Protein AF-A0A7S1SJV3-F1 (afdb_monomer_lite)

Structure (mmCIF, N/CA/C/O backbone):
data_AF-A0A7S1SJV3-F1
#
_entry.id   AF-A0A7S1SJV3-F1
#
loop_
_atom_site.group_PDB
_atom_site.id
_atom_site.type_symbol
_atom_site.label_atom_id
_atom_site.label_alt_id
_atom_site.label_comp_id
_atom_site.label_asym_id
_atom_site.label_entity_id
_atom_site.label_seq_id
_atom_site.pdbx_PDB_ins_code
_atom_site.Cartn_x
_atom_site.Cartn_y
_atom_site.Cartn_z
_atom_site.occupancy
_atom_site.B_iso_or_equiv
_atom_site.auth_seq_id
_atom_site.auth_comp_id
_atom_site.auth_asym_id
_atom_site.auth_atom_id
_atom_site.pdbx_PDB_model_num
ATOM 1 N N . MET A 1 1 ? 62.393 -3.319 4.536 1.00 34.41 1 MET A N 1
ATOM 2 C CA . MET A 1 1 ? 62.103 -2.319 5.584 1.00 34.41 1 MET A CA 1
ATOM 3 C C . MET A 1 1 ? 60.694 -1.812 5.353 1.00 34.41 1 MET A C 1
ATOM 5 O O . MET A 1 1 ? 60.382 -1.419 4.239 1.00 34.41 1 MET A O 1
ATOM 9 N N . ALA A 1 2 ? 59.850 -1.960 6.370 1.00 44.38 2 ALA A N 1
ATOM 10 C CA . ALA A 1 2 ? 58.439 -1.600 6.374 1.00 44.38 2 ALA A CA 1
ATOM 11 C C . ALA A 1 2 ? 58.230 -0.095 6.597 1.00 44.38 2 ALA A C 1
ATOM 13 O O . ALA A 1 2 ? 59.057 0.536 7.251 1.00 44.38 2 ALA A O 1
ATOM 14 N N . SER A 1 3 ? 57.108 0.424 6.092 1.00 45.31 3 SER A N 1
ATOM 15 C CA . SER A 1 3 ? 56.281 1.551 6.579 1.00 45.31 3 SER A CA 1
ATOM 16 C C . SER A 1 3 ? 55.165 1.703 5.532 1.00 45.31 3 SER A C 1
ATOM 18 O O . SER A 1 3 ? 55.476 1.846 4.360 1.00 45.31 3 SER A O 1
ATOM 20 N N . GLY A 1 4 ? 53.866 1.592 5.790 1.00 49.81 4 GLY A N 1
ATOM 21 C CA . GLY A 1 4 ? 53.099 1.835 7.003 1.00 49.81 4 GLY A CA 1
ATOM 22 C C . GLY A 1 4 ? 51.870 2.635 6.561 1.00 49.81 4 GLY A C 1
ATOM 23 O O . GLY A 1 4 ? 51.946 3.851 6.453 1.00 49.81 4 GLY A O 1
ATOM 24 N N . GLY A 1 5 ? 50.776 1.943 6.238 1.00 38.44 5 GLY A N 1
ATOM 25 C CA . GLY A 1 5 ? 49.503 2.537 5.825 1.00 38.44 5 GLY A CA 1
ATOM 26 C C . GLY A 1 5 ? 48.361 1.736 6.434 1.00 38.44 5 GLY A C 1
ATOM 27 O O . GLY A 1 5 ? 47.989 0.686 5.926 1.00 38.44 5 GLY A O 1
ATOM 28 N N . CYS A 1 6 ? 47.899 2.205 7.587 1.00 43.97 6 CYS A N 1
ATOM 29 C CA . CYS A 1 6 ? 46.766 1.703 8.352 1.00 43.97 6 CYS A CA 1
ATOM 30 C C . CYS A 1 6 ? 45.462 1.822 7.547 1.00 43.97 6 CYS A C 1
ATOM 32 O O . CYS A 1 6 ? 45.178 2.906 7.048 1.00 43.97 6 CYS A O 1
ATOM 34 N N . CYS A 1 7 ? 44.700 0.728 7.452 1.00 39.19 7 CYS A N 1
ATOM 35 C CA . CYS A 1 7 ? 43.249 0.665 7.685 1.00 39.19 7 CYS A CA 1
ATOM 36 C C . CYS A 1 7 ? 42.793 -0.790 7.510 1.00 39.19 7 CYS A C 1
ATOM 38 O O . CYS A 1 7 ? 42.503 -1.244 6.407 1.00 39.19 7 CYS A O 1
ATOM 40 N N . GLY A 1 8 ? 42.766 -1.526 8.623 1.00 42.50 8 GLY A N 1
ATOM 41 C CA . GLY A 1 8 ? 42.026 -2.773 8.723 1.00 42.50 8 GLY A CA 1
ATOM 42 C C . GLY A 1 8 ? 40.543 -2.465 8.890 1.00 42.50 8 GLY A C 1
ATOM 43 O O . GLY A 1 8 ? 40.133 -1.989 9.946 1.00 42.50 8 GLY A O 1
ATOM 44 N N . HIS A 1 9 ? 39.762 -2.741 7.853 1.00 52.19 9 HIS A N 1
ATOM 45 C CA . HIS A 1 9 ? 38.407 -3.252 8.007 1.00 52.19 9 HIS A CA 1
ATOM 46 C C . HIS A 1 9 ? 38.053 -4.063 6.755 1.00 52.19 9 HIS A C 1
ATOM 48 O O . HIS A 1 9 ? 37.990 -3.524 5.652 1.00 52.19 9 HIS A O 1
ATOM 54 N N . ASP A 1 10 ? 37.851 -5.362 6.961 1.00 46.84 10 ASP A N 1
ATOM 55 C CA . ASP A 1 10 ? 37.228 -6.313 6.042 1.00 46.84 10 ASP A CA 1
ATOM 56 C C . ASP A 1 10 ? 35.772 -5.896 5.794 1.00 46.84 10 ASP A C 1
ATOM 58 O O . ASP A 1 10 ? 34.882 -6.186 6.591 1.00 46.84 10 ASP A O 1
ATOM 62 N N . HIS A 1 11 ? 35.520 -5.156 4.722 1.00 53.97 11 HIS A N 1
ATOM 63 C CA . HIS A 1 11 ? 34.164 -4.966 4.216 1.00 53.97 11 HIS A CA 1
ATOM 64 C C . HIS A 1 11 ? 34.055 -5.601 2.835 1.00 53.97 11 HIS A C 1
ATOM 66 O O . HIS A 1 11 ? 33.819 -4.929 1.835 1.00 53.97 11 HIS A O 1
ATOM 72 N N . ASP A 1 12 ? 34.199 -6.925 2.811 1.00 46.72 12 ASP A N 1
ATOM 73 C CA . ASP A 1 12 ? 33.429 -7.755 1.890 1.00 46.72 12 ASP A CA 1
ATOM 74 C C . ASP A 1 12 ? 31.994 -7.803 2.440 1.00 46.72 12 ASP A C 1
ATOM 76 O O . ASP A 1 12 ? 31.588 -8.707 3.164 1.00 46.72 12 ASP A O 1
ATOM 80 N N . CYS A 1 13 ? 31.253 -6.715 2.247 1.00 48.16 13 CYS A N 1
ATOM 81 C CA . CYS A 1 13 ? 29.816 -6.711 2.461 1.00 48.16 13 CYS A CA 1
ATOM 82 C C . CYS A 1 13 ? 29.175 -6.562 1.090 1.00 48.16 13 CYS A C 1
ATOM 84 O O . CYS A 1 13 ? 28.941 -5.452 0.605 1.00 48.16 13 CYS A O 1
ATOM 86 N N . ASP A 1 14 ? 28.926 -7.708 0.467 1.00 45.69 14 ASP A N 1
ATOM 87 C CA . ASP A 1 14 ? 27.921 -7.866 -0.572 1.00 45.69 14 ASP A CA 1
ATOM 88 C C . ASP A 1 14 ? 26.606 -7.288 -0.012 1.00 45.69 14 ASP A C 1
ATOM 90 O O . ASP A 1 14 ? 25.883 -7.926 0.756 1.00 45.69 14 ASP A O 1
ATOM 94 N N . ALA A 1 15 ? 26.346 -6.004 -0.285 1.00 51.56 15 ALA A N 1
ATOM 95 C CA . ALA A 1 15 ? 25.217 -5.246 0.264 1.00 51.56 15 ALA A CA 1
ATOM 96 C C . ALA A 1 15 ? 23.856 -5.895 -0.069 1.00 51.56 15 ALA A C 1
ATOM 98 O O . ALA A 1 15 ? 22.839 -5.601 0.566 1.00 51.56 15 ALA A O 1
ATOM 99 N N . GLU A 1 16 ? 23.864 -6.815 -1.031 1.00 52.00 16 GLU A N 1
ATOM 100 C CA . GLU A 1 16 ? 22.737 -7.612 -1.485 1.00 52.00 16 GLU A CA 1
ATOM 101 C C . GLU A 1 16 ? 22.289 -8.677 -0.460 1.00 52.00 16 GLU A C 1
ATOM 103 O O . GLU A 1 16 ? 21.102 -9.017 -0.434 1.00 52.00 16 GLU A O 1
ATOM 108 N N . ASP A 1 17 ? 23.176 -9.162 0.423 1.00 52.66 17 ASP A N 1
ATOM 109 C CA . ASP A 1 17 ? 22.855 -10.244 1.376 1.00 52.66 17 ASP A CA 1
ATOM 110 C C . ASP A 1 17 ? 22.173 -9.743 2.664 1.00 52.66 17 ASP A C 1
ATOM 112 O O . ASP A 1 17 ? 21.357 -10.440 3.266 1.00 52.66 17 ASP A O 1
ATOM 116 N N . CYS A 1 18 ? 22.411 -8.488 3.063 1.00 55.53 18 CYS A N 1
ATOM 117 C CA . CYS A 1 18 ? 21.799 -7.903 4.265 1.00 55.53 18 CYS A CA 1
ATOM 118 C C . CYS A 1 18 ? 20.420 -7.262 4.009 1.00 55.53 18 CYS A C 1
ATOM 120 O O . CYS A 1 18 ? 19.633 -7.039 4.934 1.00 55.53 18 CYS A O 1
ATOM 122 N N . ALA A 1 19 ? 20.076 -6.997 2.749 1.00 61.94 19 ALA A N 1
ATOM 123 C CA . ALA A 1 19 ? 18.810 -6.377 2.368 1.00 61.94 19 ALA A CA 1
ATOM 124 C C . ALA A 1 19 ? 17.516 -7.114 2.819 1.00 61.94 19 ALA A C 1
ATOM 126 O O . ALA A 1 19 ? 16.545 -6.436 3.179 1.00 61.94 19 ALA A O 1
ATOM 127 N N . PRO A 1 20 ? 17.464 -8.461 2.915 1.00 64.25 20 PRO A N 1
ATOM 128 C CA . PRO A 1 20 ? 16.320 -9.169 3.489 1.00 64.25 20 PRO A CA 1
ATOM 129 C C . PRO A 1 20 ? 16.093 -8.854 4.976 1.00 64.25 20 PRO A C 1
ATOM 131 O O . PRO A 1 20 ? 14.949 -8.897 5.436 1.00 64.25 20 PRO A O 1
ATOM 134 N N . GLN A 1 21 ? 17.152 -8.543 5.737 1.00 65.81 21 GLN A N 1
ATOM 135 C CA . GLN A 1 21 ? 17.062 -8.274 7.179 1.00 65.81 21 GLN A CA 1
ATOM 136 C C . GLN A 1 21 ? 16.438 -6.909 7.487 1.00 65.81 21 GLN A C 1
ATOM 138 O O . GLN A 1 21 ? 15.843 -6.743 8.551 1.00 65.81 21 GLN A O 1
ATOM 143 N N . TRP A 1 22 ? 16.512 -5.955 6.556 1.00 73.31 22 TRP A N 1
ATOM 144 C CA . TRP A 1 22 ? 15.925 -4.618 6.714 1.00 73.31 22 TRP A CA 1
ATOM 145 C C . TRP A 1 22 ? 14.527 -4.480 6.105 1.00 73.31 22 TRP A C 1
ATOM 147 O O . TRP A 1 22 ? 13.917 -3.413 6.188 1.00 73.31 22 TRP A O 1
ATOM 157 N N . SER A 1 23 ? 13.989 -5.546 5.506 1.00 84.62 23 SER A N 1
ATOM 158 C CA . SER A 1 23 ? 12.645 -5.519 4.938 1.00 84.62 23 SER A CA 1
ATOM 159 C C . SER A 1 23 ? 11.585 -5.389 6.034 1.00 84.62 23 SER A C 1
ATOM 161 O O . SER A 1 23 ? 11.423 -6.270 6.880 1.00 84.62 23 SER A O 1
ATOM 163 N N . LEU A 1 24 ? 10.794 -4.315 5.968 1.00 89.75 24 LEU A N 1
ATOM 164 C CA . LEU A 1 24 ? 9.660 -4.103 6.870 1.00 89.75 24 LEU A CA 1
ATOM 165 C C . LEU A 1 24 ? 8.419 -4.921 6.486 1.00 89.75 24 LEU A C 1
ATOM 167 O O . LEU A 1 24 ? 7.414 -4.844 7.184 1.00 89.75 24 LEU A O 1
ATOM 171 N N . TYR A 1 25 ? 8.477 -5.728 5.419 1.00 89.31 25 TYR A N 1
ATOM 172 C CA . TYR A 1 25 ? 7.326 -6.461 4.877 1.00 89.31 25 TYR A CA 1
ATOM 173 C C . TYR A 1 25 ? 6.575 -7.287 5.934 1.00 89.31 25 TYR A C 1
ATOM 175 O O . TYR A 1 25 ? 5.350 -7.289 5.960 1.00 89.31 25 TYR A O 1
ATOM 183 N N . LYS A 1 26 ? 7.298 -7.932 6.859 1.00 89.56 26 LYS A N 1
ATOM 184 C CA . LYS A 1 26 ? 6.707 -8.746 7.939 1.00 89.56 26 LYS A CA 1
ATOM 185 C C . LYS A 1 26 ? 5.913 -7.932 8.967 1.00 89.56 26 LYS A C 1
ATOM 187 O O . LYS A 1 26 ? 5.105 -8.503 9.691 1.00 89.56 26 LYS A O 1
ATOM 192 N N . TYR A 1 27 ? 6.167 -6.629 9.046 1.00 91.75 27 TYR A N 1
ATOM 193 C CA . TYR A 1 27 ? 5.520 -5.712 9.982 1.00 91.75 27 TYR A CA 1
ATOM 194 C C . TYR A 1 27 ? 4.391 -4.910 9.327 1.00 91.75 27 TYR A C 1
ATOM 196 O O . TYR A 1 27 ? 3.762 -4.099 9.998 1.00 91.75 27 TYR A O 1
ATOM 204 N N . ILE A 1 28 ? 4.128 -5.106 8.032 1.00 91.88 28 ILE A N 1
ATOM 205 C CA . ILE A 1 28 ? 3.017 -4.457 7.333 1.00 91.88 28 ILE A CA 1
ATOM 206 C C . ILE A 1 28 ? 1.747 -5.276 7.555 1.00 91.88 28 ILE A C 1
ATOM 208 O O . ILE A 1 28 ? 1.709 -6.472 7.253 1.00 91.88 28 ILE A O 1
ATOM 212 N N . ASP A 1 29 ? 0.680 -4.629 8.020 1.00 91.94 29 ASP A N 1
ATOM 213 C CA . ASP A 1 29 ? -0.645 -5.245 8.059 1.00 91.94 29 ASP A CA 1
ATOM 214 C C . ASP A 1 29 ? -1.313 -5.145 6.681 1.00 91.94 29 ASP A C 1
ATOM 216 O O . ASP A 1 29 ? -2.135 -4.268 6.412 1.00 91.94 29 ASP A O 1
ATOM 220 N N . THR A 1 30 ? -0.970 -6.082 5.794 1.00 91.00 30 THR A N 1
ATOM 221 C CA . THR A 1 30 ? -1.529 -6.176 4.431 1.00 91.00 30 THR A CA 1
ATOM 222 C C . THR A 1 30 ? -3.048 -6.363 4.400 1.00 91.00 30 THR A C 1
ATOM 224 O O . THR A 1 30 ? -3.663 -6.208 3.342 1.00 91.00 30 THR A O 1
ATOM 227 N N . SER A 1 31 ? -3.682 -6.699 5.530 1.00 89.75 31 SER A N 1
ATOM 228 C CA . SER A 1 31 ? -5.134 -6.830 5.616 1.00 89.75 31 SER A CA 1
ATOM 229 C C . SER A 1 31 ? -5.853 -5.492 5.761 1.00 89.75 31 SER A C 1
ATOM 231 O O . SER A 1 31 ? -6.972 -5.356 5.269 1.00 89.75 31 SER A O 1
ATOM 233 N N . GLN A 1 32 ? -5.191 -4.522 6.395 1.00 90.19 32 GLN A N 1
ATOM 234 C CA . GLN A 1 32 ? -5.698 -3.176 6.665 1.00 90.19 32 GLN A CA 1
ATOM 235 C C . GLN A 1 32 ? -5.100 -2.112 5.730 1.00 90.19 32 GLN A C 1
ATOM 237 O O . GLN A 1 32 ? -5.433 -0.932 5.843 1.00 90.19 32 GLN A O 1
ATOM 242 N N . VAL A 1 33 ? -4.222 -2.511 4.802 1.00 92.12 33 VAL A N 1
ATOM 243 C CA . VAL A 1 33 ? -3.767 -1.647 3.709 1.00 92.12 33 VAL A CA 1
ATOM 244 C C . VAL A 1 33 ? -4.967 -1.213 2.873 1.00 92.12 33 VAL A C 1
ATOM 246 O O . VAL A 1 33 ? -5.770 -2.042 2.437 1.00 92.12 33 VAL A O 1
ATOM 249 N N . SER A 1 34 ? -5.048 0.088 2.618 1.00 91.31 34 SER A N 1
ATOM 250 C CA . SER A 1 34 ? -6.050 0.681 1.740 1.00 91.31 34 SER A CA 1
ATOM 251 C C . SER A 1 34 ? -5.402 1.632 0.744 1.00 91.31 34 SER A C 1
ATOM 253 O O . SER A 1 34 ? -4.328 2.189 0.992 1.00 91.31 34 SER A O 1
ATOM 255 N N . CYS A 1 35 ? -6.056 1.814 -0.400 1.00 91.44 35 CYS A N 1
ATOM 256 C CA . CYS A 1 35 ? -5.623 2.752 -1.417 1.00 91.44 35 CYS A CA 1
ATOM 257 C C . CYS A 1 35 ? -6.811 3.570 -1.924 1.00 91.44 35 CYS A C 1
ATOM 259 O O . CYS A 1 35 ? -7.897 3.036 -2.131 1.00 91.44 35 CYS A O 1
ATOM 261 N N . LEU A 1 36 ? -6.613 4.878 -2.076 1.00 90.25 36 LEU A N 1
ATOM 262 C CA . LEU A 1 36 ? -7.551 5.750 -2.776 1.00 90.25 36 LEU A CA 1
ATOM 263 C C . LEU A 1 36 ? -7.102 5.908 -4.227 1.00 90.25 36 LEU A C 1
ATOM 265 O O . LEU A 1 36 ? -5.899 5.940 -4.498 1.00 90.25 36 LEU A O 1
ATOM 269 N N . ASN A 1 37 ? -8.086 6.057 -5.116 1.00 89.56 37 ASN A N 1
ATOM 270 C CA . ASN A 1 37 ? -7.927 6.217 -6.564 1.00 89.56 37 ASN A CA 1
ATOM 271 C C . ASN A 1 37 ? -7.299 5.006 -7.277 1.00 89.56 37 ASN A C 1
ATOM 273 O O . ASN A 1 37 ? -6.782 5.150 -8.381 1.00 89.56 37 ASN A O 1
ATOM 277 N N . GLU A 1 38 ? -7.338 3.814 -6.671 1.00 90.69 38 GLU A N 1
ATOM 278 C CA . GLU A 1 38 ? -6.995 2.575 -7.375 1.00 90.69 38 GLU A CA 1
ATOM 279 C C . GLU A 1 38 ? -8.115 2.173 -8.350 1.00 90.69 38 GLU A C 1
ATOM 281 O O . GLU A 1 38 ? -9.294 2.260 -8.011 1.00 90.69 38 GLU A O 1
ATOM 286 N N . GLU A 1 39 ? -7.749 1.711 -9.549 1.00 89.56 39 GLU A N 1
ATOM 287 C CA . GLU A 1 39 ? -8.693 1.228 -10.574 1.00 89.56 39 GLU A CA 1
ATOM 288 C C . GLU A 1 39 ? -9.494 0.019 -10.062 1.00 89.56 39 GLU A C 1
ATOM 290 O O . GLU A 1 39 ? -10.710 -0.078 -10.231 1.00 89.56 39 GLU A O 1
ATOM 295 N N . VAL A 1 40 ? -8.801 -0.909 -9.395 1.00 89.00 40 VAL A N 1
ATOM 296 C CA . VAL A 1 40 ? -9.382 -2.130 -8.834 1.00 89.00 40 VAL A CA 1
ATOM 297 C C . VAL A 1 40 ? -9.260 -2.091 -7.317 1.00 89.00 40 VAL A C 1
ATOM 299 O O . VAL A 1 40 ? -8.158 -2.149 -6.771 1.00 89.00 40 VAL A O 1
ATOM 302 N N . ALA A 1 41 ? -10.404 -2.052 -6.634 1.00 87.19 41 ALA A N 1
ATOM 303 C CA . ALA A 1 41 ? -10.465 -2.023 -5.176 1.00 87.19 41 ALA A CA 1
ATOM 304 C C . ALA A 1 41 ? -9.709 -3.208 -4.547 1.00 87.19 41 ALA A C 1
ATOM 306 O O . ALA A 1 41 ? -9.981 -4.376 -4.840 1.00 87.19 41 ALA A O 1
ATOM 307 N N . GLY A 1 42 ? -8.772 -2.904 -3.651 1.00 86.44 42 GLY A N 1
ATOM 308 C CA . GLY A 1 42 ? -7.942 -3.880 -2.951 1.00 86.44 42 GLY A CA 1
ATOM 309 C C . GLY A 1 42 ? -6.742 -4.410 -3.742 1.00 86.44 42 GLY A C 1
ATOM 310 O O . GLY A 1 42 ? -6.008 -5.245 -3.204 1.00 86.44 42 GLY A O 1
ATOM 311 N N . SER A 1 43 ? -6.495 -3.931 -4.967 1.00 89.06 43 SER A N 1
ATOM 312 C CA . SER A 1 43 ? -5.306 -4.310 -5.752 1.00 89.06 43 SER A CA 1
ATOM 313 C C . SER A 1 43 ? -4.002 -3.913 -5.051 1.00 89.06 43 SER A C 1
ATOM 315 O O . SER A 1 43 ? -3.013 -4.652 -5.097 1.00 89.06 43 SER A O 1
ATOM 317 N N . CYS A 1 44 ? -4.029 -2.817 -4.288 1.00 90.75 44 CYS A N 1
ATOM 318 C CA . CYS A 1 44 ? -2.908 -2.330 -3.486 1.00 90.75 44 CYS A CA 1
ATOM 319 C C . CYS A 1 44 ? -2.366 -3.341 -2.465 1.00 90.75 44 CYS A C 1
ATOM 321 O O . CYS A 1 44 ? -1.207 -3.256 -2.070 1.00 90.75 44 CYS A O 1
ATOM 323 N N . ARG A 1 45 ? -3.150 -4.336 -2.045 1.00 90.94 45 ARG A N 1
ATOM 324 C CA . ARG A 1 45 ? -2.699 -5.348 -1.073 1.00 90.94 45 ARG A CA 1
ATOM 325 C C . ARG A 1 45 ? -1.701 -6.329 -1.691 1.00 90.94 45 ARG A C 1
ATOM 327 O O . ARG A 1 45 ? -0.828 -6.830 -0.990 1.00 90.94 45 ARG A O 1
ATOM 334 N N . GLY A 1 46 ? -1.796 -6.568 -3.001 1.00 87.88 46 GLY A N 1
ATOM 335 C CA . GLY A 1 46 ? -0.927 -7.492 -3.737 1.00 87.88 46 GLY A CA 1
ATOM 336 C C . GLY A 1 46 ? 0.432 -6.912 -4.146 1.00 87.88 46 GLY A C 1
ATOM 337 O O . GLY A 1 46 ? 1.268 -7.642 -4.682 1.00 87.88 46 GLY A O 1
ATOM 338 N N . VAL A 1 47 ? 0.669 -5.611 -3.938 1.00 90.12 47 VAL A N 1
ATOM 339 C CA . VAL A 1 47 ? 1.947 -4.966 -4.306 1.00 90.12 47 VAL A CA 1
ATOM 340 C C . VAL A 1 47 ? 3.023 -5.130 -3.235 1.00 90.12 47 VAL A C 1
ATOM 342 O O . VAL A 1 47 ? 4.211 -5.047 -3.535 1.00 90.12 47 VAL A O 1
ATOM 345 N N . PHE A 1 48 ? 2.626 -5.402 -1.991 1.00 90.75 48 PHE A N 1
ATOM 346 C CA . PHE A 1 48 ? 3.556 -5.684 -0.905 1.00 90.75 48 PHE A CA 1
ATOM 347 C C . PHE A 1 48 ? 4.002 -7.139 -0.993 1.00 90.75 48 PHE A C 1
ATOM 349 O O . PHE A 1 48 ? 3.179 -8.051 -0.932 1.00 90.75 48 PHE A O 1
ATOM 356 N N . LYS A 1 49 ? 5.312 -7.359 -1.129 1.00 88.25 49 LYS A N 1
ATOM 357 C CA . LYS A 1 49 ? 5.896 -8.692 -1.306 1.00 88.25 49 LYS A CA 1
ATOM 358 C C . LYS A 1 49 ? 7.110 -8.905 -0.422 1.00 88.25 49 LYS A C 1
ATOM 360 O O . LYS A 1 49 ? 7.793 -7.965 -0.013 1.00 88.25 49 LYS A O 1
ATOM 365 N N . ALA A 1 50 ? 7.404 -10.179 -0.189 1.00 87.44 50 ALA A N 1
ATOM 366 C CA . ALA A 1 50 ? 8.663 -10.584 0.407 1.00 87.44 50 ALA A CA 1
ATOM 367 C C . ALA A 1 50 ? 9.842 -10.198 -0.501 1.00 87.44 50 ALA A C 1
ATOM 369 O O . ALA A 1 50 ? 9.711 -10.130 -1.723 1.00 87.44 50 ALA A O 1
ATOM 370 N N . TRP A 1 51 ? 11.009 -9.978 0.108 1.00 85.12 51 TRP A N 1
ATOM 371 C CA . TRP A 1 51 ? 12.207 -9.472 -0.570 1.00 85.12 51 TRP A CA 1
ATOM 372 C C . TRP A 1 51 ? 12.600 -10.260 -1.830 1.00 85.12 51 TRP A C 1
ATOM 374 O O . TRP A 1 51 ? 13.007 -9.660 -2.825 1.00 85.12 51 TRP A O 1
ATOM 384 N N . HIS A 1 52 ? 12.448 -11.588 -1.804 1.00 86.00 52 HIS A N 1
ATOM 385 C CA . HIS A 1 52 ? 12.773 -12.480 -2.923 1.00 86.00 52 HIS A CA 1
ATOM 386 C C . HIS A 1 52 ? 11.757 -12.429 -4.072 1.00 86.00 52 HIS A C 1
ATOM 388 O O . HIS A 1 52 ? 12.084 -12.832 -5.177 1.00 86.00 52 HIS A O 1
ATOM 394 N N . GLN A 1 53 ? 10.545 -11.925 -3.830 1.00 86.38 53 GLN A N 1
ATOM 395 C CA . GLN A 1 53 ? 9.469 -11.791 -4.823 1.00 86.38 53 GLN A CA 1
ATOM 396 C C . GLN A 1 53 ? 9.275 -10.341 -5.287 1.00 86.38 53 GLN A C 1
ATOM 398 O O . GLN A 1 53 ? 8.307 -10.042 -5.981 1.00 86.38 53 GLN A O 1
ATOM 403 N N . ARG A 1 54 ? 10.163 -9.415 -4.900 1.00 85.56 54 ARG A N 1
ATOM 404 C CA . ARG A 1 54 ? 9.979 -7.970 -5.129 1.00 85.56 54 ARG A CA 1
ATOM 405 C C . ARG A 1 54 ? 9.885 -7.569 -6.607 1.00 85.56 54 ARG A C 1
ATOM 407 O O . ARG A 1 54 ? 9.307 -6.534 -6.905 1.00 85.56 54 ARG A O 1
ATOM 414 N N . THR A 1 55 ? 10.457 -8.371 -7.504 1.00 85.69 55 THR A N 1
ATOM 415 C CA . THR A 1 55 ? 10.444 -8.162 -8.962 1.00 85.69 55 THR A CA 1
ATOM 416 C C . THR A 1 55 ? 9.395 -9.001 -9.683 1.00 85.69 55 THR A C 1
ATOM 418 O O . THR A 1 55 ? 9.233 -8.856 -10.889 1.00 85.69 55 THR A O 1
ATOM 421 N N . GLU A 1 56 ? 8.696 -9.893 -8.978 1.00 86.88 56 GLU A N 1
ATOM 422 C CA . GLU A 1 56 ? 7.629 -10.681 -9.588 1.00 86.88 56 GLU A CA 1
ATOM 423 C C . GLU A 1 56 ? 6.454 -9.757 -9.936 1.00 86.88 56 GLU A C 1
ATOM 425 O O . GLU A 1 56 ? 6.117 -8.881 -9.131 1.00 86.88 56 GLU A O 1
ATOM 430 N N . PRO A 1 57 ? 5.772 -9.944 -11.075 1.00 83.69 57 PRO A N 1
ATOM 431 C CA . PRO A 1 57 ? 4.588 -9.161 -11.410 1.00 83.69 57 PRO A CA 1
ATOM 432 C C . PRO A 1 57 ? 3.427 -9.472 -10.450 1.00 83.69 57 PRO A C 1
ATOM 434 O O . PRO A 1 57 ? 3.278 -10.590 -9.951 1.00 83.69 57 PRO A O 1
ATOM 437 N N . THR A 1 58 ? 2.604 -8.471 -10.126 1.00 85.31 58 THR A N 1
ATOM 438 C CA . THR A 1 58 ? 1.348 -8.668 -9.374 1.00 85.31 58 THR A CA 1
ATOM 439 C C . THR A 1 58 ? 0.182 -8.742 -10.347 1.00 85.31 58 THR A C 1
ATOM 441 O O . THR A 1 58 ? 0.096 -7.941 -11.270 1.00 85.31 58 THR A O 1
ATOM 444 N N . THR A 1 59 ? -0.733 -9.688 -10.128 1.00 84.12 59 THR A N 1
ATOM 445 C CA . THR A 1 59 ? -2.002 -9.774 -10.860 1.00 84.12 59 THR A CA 1
ATOM 446 C C . THR A 1 59 ? -3.165 -9.676 -9.865 1.00 84.12 59 THR A C 1
ATOM 448 O O . THR A 1 59 ? -3.259 -10.544 -8.996 1.00 84.12 59 THR A O 1
ATOM 451 N N . PRO A 1 60 ? -4.049 -8.665 -9.966 1.00 84.56 60 PRO A N 1
ATOM 452 C CA . PRO A 1 60 ? -3.992 -7.522 -10.887 1.00 84.56 60 PRO A CA 1
ATOM 453 C C . PRO A 1 60 ? -2.874 -6.521 -10.519 1.00 84.56 60 PRO A C 1
ATOM 455 O O . PRO A 1 60 ? -2.530 -6.410 -9.340 1.00 84.56 60 PRO A O 1
ATOM 458 N N . PRO A 1 61 ? -2.294 -5.794 -11.492 1.00 86.69 61 PRO A N 1
ATOM 459 C CA . PRO A 1 61 ? -1.364 -4.710 -11.194 1.00 86.69 61 PRO A CA 1
ATOM 460 C C . PRO A 1 61 ? -2.094 -3.564 -10.486 1.00 86.69 61 PRO A C 1
ATOM 462 O O . PRO A 1 61 ? -3.272 -3.320 -10.742 1.00 86.69 61 PRO A O 1
ATOM 465 N N . LEU A 1 62 ? -1.385 -2.837 -9.623 1.00 88.81 62 LEU A N 1
ATOM 466 C CA . LEU A 1 62 ? -1.911 -1.601 -9.051 1.00 88.81 62 LEU A CA 1
ATOM 467 C C . LEU A 1 62 ? -1.847 -0.501 -10.108 1.00 88.81 62 LEU A C 1
ATOM 469 O O . LEU A 1 62 ? -0.764 -0.139 -10.571 1.00 88.81 62 LEU A O 1
ATOM 473 N N . LYS A 1 63 ? -3.016 0.024 -10.461 1.00 89.12 63 LYS A N 1
ATOM 474 C CA . LYS A 1 63 ? -3.196 1.115 -11.415 1.00 89.12 63 LYS A CA 1
ATOM 475 C C . LYS A 1 63 ? -4.048 2.206 -10.788 1.00 89.12 63 LYS A C 1
ATOM 477 O O . LYS A 1 63 ? -4.909 1.918 -9.955 1.00 89.12 63 LYS A O 1
ATOM 482 N N . SER A 1 64 ? -3.774 3.447 -11.167 1.00 87.31 64 SER A N 1
ATOM 483 C CA . SER A 1 64 ? -4.642 4.576 -10.857 1.00 87.31 64 SER A CA 1
ATOM 484 C C . SER A 1 64 ? -5.893 4.547 -11.729 1.00 87.31 64 SER A C 1
ATOM 486 O O . SER A 1 64 ? -5.896 3.913 -12.783 1.00 87.31 64 SER A O 1
ATOM 488 N N . ASN A 1 65 ? -6.944 5.230 -11.291 1.00 85.62 65 ASN A N 1
ATOM 489 C CA . ASN A 1 65 ? -8.144 5.416 -12.097 1.00 85.62 65 ASN A CA 1
ATOM 490 C C . ASN A 1 65 ? -7.842 6.234 -13.376 1.00 85.62 65 ASN A C 1
ATOM 492 O O . ASN A 1 65 ? -6.869 6.9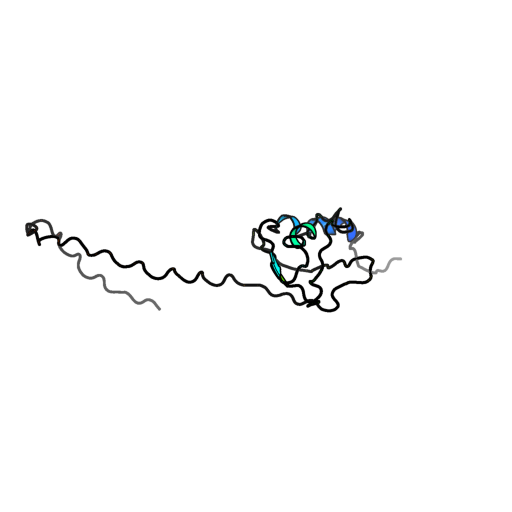88 -13.413 1.00 85.62 65 ASN A O 1
ATOM 496 N N . ASP A 1 66 ? -8.675 6.097 -14.412 1.00 81.56 66 ASP A N 1
ATOM 497 C CA . ASP A 1 66 ? -8.482 6.775 -15.712 1.00 81.56 66 ASP A CA 1
ATOM 498 C C . ASP A 1 66 ? -8.598 8.308 -15.598 1.00 81.56 66 ASP A C 1
ATOM 500 O O . ASP A 1 66 ? -7.901 9.048 -16.290 1.00 81.56 66 ASP A O 1
ATOM 504 N N . ASP A 1 67 ? -9.427 8.785 -14.664 1.00 80.94 67 ASP A N 1
ATOM 505 C CA . ASP A 1 67 ? -9.662 10.213 -14.430 1.00 80.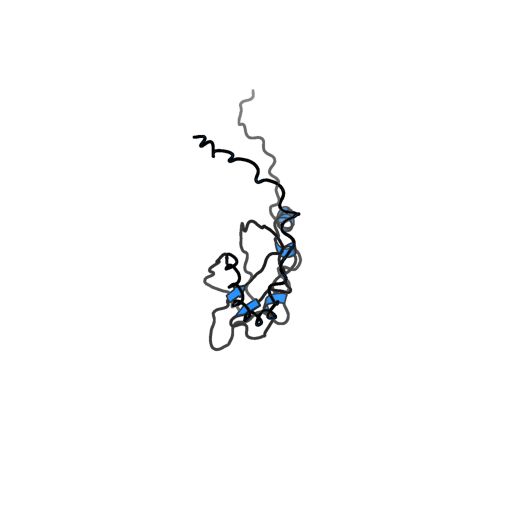94 67 ASP A CA 1
ATOM 506 C C . ASP A 1 67 ? -8.519 10.916 -13.667 1.00 80.94 67 ASP A C 1
ATOM 508 O O . ASP A 1 67 ? -8.310 12.117 -13.846 1.00 80.94 67 ASP A O 1
ATOM 512 N N . ASP A 1 68 ? -7.771 10.188 -12.824 1.00 81.19 68 ASP A N 1
ATOM 513 C CA . ASP A 1 68 ? -6.779 10.751 -11.898 1.00 81.19 68 ASP A CA 1
ATOM 514 C C . ASP A 1 68 ? -5.535 9.856 -11.777 1.00 81.19 68 ASP A C 1
ATOM 516 O O . ASP A 1 68 ? -5.592 8.742 -11.260 1.00 81.19 68 ASP A O 1
ATOM 520 N N . CYS A 1 69 ? -4.363 10.385 -12.141 1.00 82.25 69 CYS A N 1
ATOM 521 C CA . CYS A 1 69 ? -3.081 9.665 -12.069 1.00 82.25 69 CYS A CA 1
ATOM 522 C C . CYS A 1 69 ? -2.428 9.657 -10.668 1.00 82.25 69 CYS A C 1
ATOM 524 O O . CYS A 1 69 ? -1.241 9.343 -10.537 1.00 82.25 69 CYS A O 1
ATOM 526 N N . GLU A 1 70 ? -3.151 10.049 -9.616 1.00 87.56 70 GLU A N 1
ATOM 527 C CA . GLU A 1 70 ? -2.631 10.135 -8.247 1.00 87.56 70 GLU A CA 1
A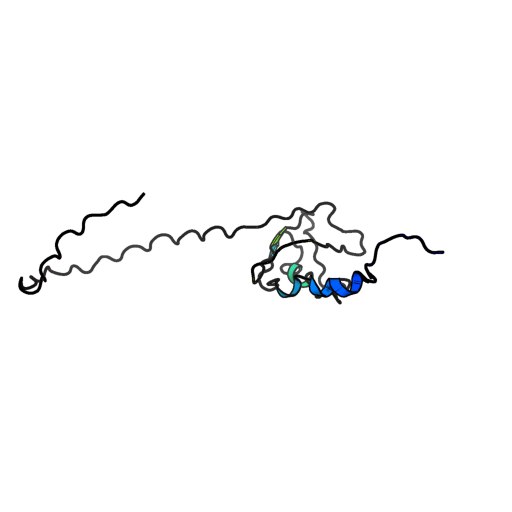TOM 528 C C . GLU A 1 70 ? -3.149 8.981 -7.384 1.00 87.56 70 GLU A C 1
ATOM 530 O O . GLU A 1 70 ? -4.354 8.821 -7.226 1.00 87.56 70 GLU A O 1
ATOM 535 N N . LEU A 1 71 ? -2.238 8.223 -6.764 1.00 89.56 71 LEU A N 1
ATOM 536 C CA . LEU A 1 71 ? -2.553 7.140 -5.826 1.00 89.56 71 LEU A CA 1
ATOM 537 C C . LEU A 1 71 ? -2.197 7.540 -4.395 1.00 89.56 71 LEU A C 1
ATOM 539 O O . LEU A 1 71 ? -1.086 8.012 -4.133 1.00 89.56 71 LEU A O 1
ATOM 543 N N . LEU A 1 72 ? -3.102 7.277 -3.451 1.00 91.06 72 LEU A N 1
ATOM 544 C CA . LEU A 1 72 ? -2.827 7.443 -2.023 1.00 91.06 72 LEU A CA 1
ATOM 545 C C . LEU A 1 72 ? -2.872 6.087 -1.328 1.00 91.06 72 LEU A C 1
ATOM 547 O O . LEU A 1 72 ? -3.938 5.491 -1.223 1.00 91.06 72 LEU A O 1
ATOM 551 N N . LEU A 1 73 ? -1.727 5.609 -0.841 1.00 92.12 73 LEU A N 1
ATOM 552 C CA . LEU A 1 73 ? -1.625 4.342 -0.116 1.00 92.12 73 LEU A CA 1
ATOM 553 C C . LEU A 1 73 ? -1.541 4.602 1.386 1.00 92.12 73 LEU A C 1
ATOM 555 O O . LEU A 1 73 ? -0.677 5.346 1.854 1.00 92.12 73 LEU A O 1
ATOM 559 N N . HIS A 1 74 ? -2.402 3.933 2.143 1.00 91.88 74 HIS A N 1
ATOM 560 C CA . HIS A 1 74 ? -2.350 3.900 3.594 1.00 91.88 74 HIS A CA 1
ATOM 561 C C . HIS A 1 74 ? -1.836 2.534 4.053 1.00 91.88 74 HIS A C 1
ATOM 563 O O . HIS A 1 74 ? -2.460 1.502 3.801 1.00 91.88 74 HIS A O 1
ATOM 569 N N . ILE A 1 75 ? -0.675 2.537 4.712 1.00 92.94 75 ILE A N 1
ATOM 570 C CA . ILE A 1 75 ? 0.068 1.328 5.078 1.00 92.94 75 ILE A CA 1
ATOM 571 C C . ILE A 1 75 ? 0.176 1.260 6.605 1.00 92.94 75 ILE A C 1
ATOM 573 O O . ILE A 1 75 ? 1.072 1.881 7.182 1.00 92.94 75 ILE A O 1
ATOM 577 N N . PRO A 1 76 ? -0.733 0.539 7.280 1.00 91.88 76 PRO A N 1
ATOM 578 C CA . PRO A 1 76 ? -0.620 0.314 8.711 1.00 91.88 76 PRO A CA 1
ATOM 579 C C . PRO A 1 76 ? 0.511 -0.674 9.024 1.00 91.88 76 PRO A C 1
ATOM 581 O O . PRO A 1 76 ? 0.666 -1.707 8.368 1.00 91.88 76 PRO A O 1
ATOM 584 N N . PHE A 1 77 ? 1.283 -0.360 10.062 1.00 91.62 77 PHE A N 1
ATOM 585 C CA . PHE A 1 77 ? 2.296 -1.250 10.622 1.00 91.62 77 PHE A CA 1
ATOM 586 C C . PHE A 1 77 ? 1.773 -1.909 11.902 1.00 91.62 77 PHE A C 1
ATOM 588 O O . PHE A 1 77 ? 1.072 -1.280 12.692 1.00 91.62 77 PHE A O 1
ATOM 595 N N . THR A 1 78 ? 2.127 -3.175 12.119 1.00 91.06 78 THR A N 1
ATOM 596 C CA . THR A 1 78 ? 1.690 -3.980 13.275 1.00 91.06 78 THR A CA 1
ATOM 597 C C . THR A 1 78 ? 2.471 -3.692 14.559 1.00 91.06 78 THR A C 1
ATOM 599 O O . THR A 1 78 ? 2.127 -4.213 15.619 1.00 91.06 78 THR A O 1
ATOM 602 N N . GLY A 1 79 ? 3.515 -2.865 14.490 1.00 87.06 79 GLY A N 1
ATOM 603 C CA . GLY A 1 79 ? 4.347 -2.491 15.626 1.00 87.06 79 GLY A CA 1
ATOM 604 C C . GLY A 1 79 ? 5.100 -1.187 15.385 1.00 87.06 79 GLY A C 1
ATOM 605 O O . GLY A 1 79 ? 4.976 -0.570 14.326 1.00 87.06 79 GLY A O 1
ATOM 606 N N . ASP A 1 80 ? 5.888 -0.777 16.378 1.00 87.06 80 ASP A N 1
ATOM 607 C CA . ASP A 1 80 ? 6.774 0.377 16.245 1.00 87.06 80 ASP A CA 1
ATOM 608 C C . ASP A 1 80 ? 7.888 0.052 15.245 1.00 87.06 80 ASP A C 1
ATOM 610 O O . ASP A 1 80 ? 8.637 -0.916 15.409 1.00 87.06 80 ASP A O 1
ATOM 614 N N . VAL A 1 81 ? 7.959 0.835 14.172 1.00 88.50 81 VAL A N 1
ATOM 615 C CA . VAL A 1 81 ? 8.946 0.659 13.111 1.00 88.50 81 VAL A CA 1
ATOM 616 C C . VAL A 1 81 ? 9.598 1.989 12.784 1.00 88.50 81 VAL A C 1
ATOM 618 O O . VAL A 1 81 ? 8.954 3.036 12.720 1.00 88.50 81 VAL A O 1
ATOM 621 N N . LYS A 1 82 ? 10.898 1.938 12.501 1.00 88.31 82 LYS A N 1
ATOM 622 C CA . LYS A 1 82 ? 11.636 3.079 11.971 1.00 88.31 82 LYS A CA 1
ATOM 623 C C . LYS A 1 82 ? 11.759 2.942 10.460 1.00 88.31 82 LYS A C 1
ATOM 625 O O . LYS A 1 82 ? 12.445 2.050 9.966 1.00 88.31 82 LYS A O 1
ATOM 630 N N . LEU A 1 83 ? 11.125 3.852 9.728 1.00 88.62 83 LEU A N 1
ATOM 631 C CA . LEU A 1 83 ? 11.233 3.902 8.275 1.00 88.62 83 LEU A CA 1
ATOM 632 C C . LEU A 1 83 ? 12.575 4.531 7.872 1.00 88.62 83 LEU A C 1
ATOM 634 O O . LEU A 1 83 ? 12.814 5.707 8.139 1.00 88.62 83 LEU A O 1
ATOM 638 N N . SER A 1 84 ? 13.456 3.739 7.254 1.00 87.81 84 SER A N 1
ATOM 639 C CA . SER A 1 84 ? 14.769 4.208 6.784 1.00 87.81 84 SER A CA 1
ATOM 640 C C . SER A 1 84 ? 14.759 4.581 5.303 1.00 87.81 84 SER A C 1
ATOM 642 O O . SER A 1 84 ? 15.315 5.605 4.921 1.00 87.81 84 SER A O 1
ATOM 644 N N . SER A 1 85 ? 14.146 3.749 4.463 1.00 87.50 85 SER A N 1
ATOM 645 C CA . SER A 1 85 ? 14.035 3.975 3.023 1.00 87.50 85 SER A CA 1
ATOM 646 C C . SER A 1 85 ? 12.715 3.418 2.492 1.00 87.50 85 SER A C 1
ATOM 648 O O . SER A 1 85 ? 12.082 2.568 3.120 1.00 87.50 85 SER A O 1
ATOM 650 N N . ILE A 1 86 ? 12.298 3.926 1.333 1.00 88.19 86 ILE A N 1
ATOM 651 C CA . ILE A 1 86 ? 11.150 3.435 0.572 1.00 88.19 86 ILE A CA 1
ATOM 652 C C . ILE A 1 86 ? 11.666 3.103 -0.826 1.00 88.19 86 ILE A C 1
ATOM 654 O O . ILE A 1 86 ? 12.328 3.930 -1.450 1.00 88.19 86 ILE A O 1
ATOM 658 N N . CYS A 1 87 ? 11.361 1.902 -1.307 1.00 87.44 87 CYS A N 1
ATOM 659 C CA . CYS A 1 87 ? 11.658 1.474 -2.668 1.00 87.44 87 CYS A CA 1
ATOM 660 C C . CYS A 1 87 ? 10.341 1.331 -3.430 1.00 87.44 87 CYS A C 1
ATOM 662 O O . CYS A 1 87 ? 9.413 0.694 -2.932 1.00 87.44 87 CYS A O 1
ATOM 664 N N . VAL A 1 88 ? 10.265 1.926 -4.619 1.00 87.31 88 VAL A N 1
ATOM 665 C CA . VAL A 1 88 ? 9.105 1.826 -5.508 1.00 87.31 88 VAL A CA 1
ATOM 666 C C . VAL A 1 88 ? 9.575 1.236 -6.826 1.00 87.31 88 VAL A C 1
ATOM 668 O O . VAL A 1 88 ? 10.509 1.751 -7.437 1.00 87.31 88 VAL A O 1
ATOM 671 N N . VAL A 1 89 ? 8.922 0.158 -7.252 1.00 85.94 89 VAL A N 1
ATOM 672 C CA . VAL A 1 89 ? 9.181 -0.506 -8.532 1.00 85.94 89 VAL A CA 1
ATOM 673 C C . VAL A 1 89 ? 7.975 -0.257 -9.430 1.00 85.94 89 VAL A C 1
ATOM 675 O O . VAL A 1 89 ? 6.848 -0.565 -9.048 1.00 85.94 89 VAL A O 1
ATOM 678 N N . GLY A 1 90 ? 8.214 0.361 -10.587 1.00 83.31 90 GLY A N 1
ATOM 679 C CA . GLY A 1 90 ? 7.195 0.585 -11.614 1.00 83.31 90 GLY A CA 1
ATOM 680 C C . GLY A 1 90 ? 7.040 -0.617 -12.547 1.00 83.31 90 GLY A C 1
ATOM 681 O O . GLY A 1 90 ? 7.904 -1.493 -12.581 1.00 83.31 90 GLY A O 1
ATOM 682 N N . GLY A 1 91 ? 5.939 -0.640 -13.301 1.00 76.25 91 GLY A N 1
ATOM 683 C CA . GLY A 1 91 ? 5.711 -1.635 -14.352 1.00 76.25 91 GLY A CA 1
ATOM 684 C C . GLY A 1 91 ? 6.580 -1.392 -15.590 1.00 76.25 91 GLY A C 1
ATOM 685 O O . GLY A 1 91 ? 7.119 -0.299 -15.783 1.00 76.25 91 GLY A O 1
ATOM 686 N N . ASP A 1 92 ? 6.700 -2.407 -16.443 1.00 69.88 92 ASP A N 1
ATOM 687 C CA . ASP A 1 92 ? 7.493 -2.374 -17.679 1.00 69.88 92 ASP A CA 1
ATOM 688 C C . ASP A 1 92 ? 6.914 -1.452 -18.769 1.00 69.88 92 ASP A C 1
ATOM 690 O O . ASP A 1 92 ? 7.668 -0.951 -19.601 1.00 69.88 92 ASP A O 1
ATOM 694 N N . ASP A 1 93 ? 5.624 -1.108 -18.689 1.00 71.25 93 ASP A N 1
ATOM 695 C CA . ASP A 1 93 ? 4.939 -0.147 -19.572 1.00 71.25 93 ASP A CA 1
ATOM 696 C C . ASP A 1 93 ? 5.410 1.319 -19.410 1.00 71.25 93 ASP A C 1
ATOM 698 O O . ASP A 1 93 ? 4.802 2.247 -19.946 1.00 71.25 93 ASP A O 1
ATOM 702 N N . GLY A 1 94 ? 6.459 1.576 -18.621 1.00 70.31 94 GLY A N 1
ATOM 703 C CA . GLY A 1 94 ? 6.982 2.926 -18.375 1.00 70.31 94 GLY A CA 1
ATOM 704 C C . GLY A 1 94 ? 6.092 3.785 -17.470 1.00 70.31 94 GLY A C 1
ATOM 705 O O . GLY A 1 94 ? 6.344 4.978 -17.301 1.00 70.31 94 GLY A O 1
ATOM 706 N N . SER A 1 95 ? 5.071 3.184 -16.858 1.00 74.19 95 SER A N 1
ATOM 707 C CA . SER A 1 95 ? 4.198 3.830 -15.881 1.00 74.19 95 SER A CA 1
ATOM 708 C C . SER A 1 95 ? 4.782 3.667 -14.476 1.00 74.19 95 SER A C 1
ATOM 710 O O . SER A 1 95 ? 4.715 2.598 -13.865 1.00 74.19 95 SER A O 1
ATOM 712 N N . ALA A 1 96 ? 5.385 4.742 -13.969 1.00 81.75 96 ALA A N 1
ATOM 713 C CA . ALA A 1 96 ? 5.952 4.826 -12.627 1.00 81.75 96 ALA A CA 1
ATOM 714 C C . ALA A 1 96 ? 5.683 6.217 -12.026 1.00 81.75 96 ALA A C 1
ATOM 716 O O . ALA A 1 96 ? 5.632 7.209 -12.761 1.00 81.75 96 ALA A O 1
ATOM 717 N N . PRO A 1 97 ? 5.529 6.331 -10.697 1.00 85.25 97 PRO A N 1
ATOM 718 C CA . PRO A 1 97 ? 5.294 7.620 -10.064 1.00 85.25 97 PRO A CA 1
ATOM 719 C C . PRO A 1 97 ? 6.531 8.517 -10.193 1.00 85.25 97 PRO A C 1
ATOM 721 O O . PRO A 1 97 ? 7.604 8.201 -9.686 1.00 85.25 97 PRO A O 1
ATOM 724 N N . ALA A 1 98 ? 6.375 9.678 -10.833 1.00 85.94 98 ALA A N 1
ATOM 725 C CA . ALA A 1 98 ? 7.456 10.659 -10.972 1.00 85.94 98 ALA A CA 1
ATOM 726 C C . ALA A 1 98 ? 7.763 11.402 -9.659 1.00 85.94 98 ALA A C 1
ATOM 728 O O . ALA A 1 98 ? 8.858 11.932 -9.466 1.00 85.94 98 ALA A O 1
ATOM 729 N N . LYS A 1 99 ? 6.777 11.488 -8.761 1.00 88.69 99 LYS A N 1
ATOM 730 C CA . LYS A 1 99 ? 6.881 12.148 -7.458 1.00 88.69 99 LYS A CA 1
ATOM 731 C C . LYS A 1 99 ? 6.189 11.287 -6.415 1.00 88.69 99 LYS A C 1
ATOM 733 O O . LYS A 1 99 ? 5.099 10.783 -6.653 1.00 88.69 99 LYS A O 1
ATOM 738 N N . MET A 1 100 ? 6.805 11.176 -5.244 1.00 90.94 100 MET A N 1
ATOM 739 C CA . MET A 1 100 ? 6.233 10.487 -4.093 1.00 90.94 100 MET A CA 1
ATOM 740 C C . MET A 1 100 ? 6.338 11.386 -2.867 1.00 90.94 100 MET A C 1
ATOM 742 O O . MET A 1 100 ? 7.360 12.040 -2.643 1.00 90.94 100 MET A O 1
ATOM 746 N N . ARG A 1 101 ? 5.277 11.411 -2.061 1.00 91.81 101 ARG A N 1
ATOM 747 C CA . ARG A 1 101 ? 5.256 12.065 -0.752 1.00 91.81 101 ARG A CA 1
ATOM 748 C C . ARG A 1 101 ? 4.886 11.019 0.288 1.00 91.81 101 ARG A C 1
ATOM 750 O O . ARG A 1 101 ? 3.906 10.309 0.110 1.00 91.81 101 ARG A O 1
ATOM 757 N N . ALA A 1 102 ? 5.662 10.947 1.361 1.00 90.50 102 ALA A N 1
ATOM 758 C CA . ALA A 1 102 ? 5.366 10.096 2.504 1.00 90.50 102 ALA A CA 1
ATOM 759 C C . ALA A 1 102 ? 4.935 10.974 3.681 1.00 90.50 102 ALA A C 1
ATOM 761 O O . ALA A 1 102 ? 5.601 11.960 4.006 1.00 90.50 102 ALA A O 1
ATOM 762 N N . CYS A 1 103 ? 3.823 10.618 4.313 1.00 88.50 103 CYS A N 1
ATOM 763 C CA . CYS A 1 103 ? 3.363 11.217 5.557 1.00 88.50 103 CYS A CA 1
ATOM 764 C C . CYS A 1 103 ? 3.176 10.118 6.604 1.00 88.50 103 CYS A C 1
ATOM 766 O O . CYS A 1 103 ? 2.764 9.004 6.290 1.00 88.50 103 CYS A O 1
ATOM 768 N N . VAL A 1 104 ? 3.502 10.436 7.855 1.00 88.25 104 VAL A N 1
ATOM 769 C CA . VAL A 1 104 ? 3.223 9.559 8.991 1.00 88.25 104 VAL A CA 1
ATOM 770 C C . VAL A 1 104 ? 1.940 10.063 9.626 1.00 88.25 104 VAL A C 1
ATOM 772 O O . VAL A 1 104 ? 1.913 11.145 10.214 1.00 88.25 104 VAL A O 1
ATOM 775 N N . THR A 1 105 ? 0.865 9.299 9.473 1.00 77.94 105 THR A N 1
ATOM 776 C CA . THR A 1 105 ? -0.406 9.607 10.123 1.00 77.94 105 THR A CA 1
ATOM 777 C C . THR A 1 105 ? -0.286 9.209 11.584 1.00 77.94 105 THR A C 1
ATOM 779 O O . THR A 1 105 ? -0.295 8.026 11.919 1.00 77.94 105 THR A O 1
ATOM 782 N N . LEU A 1 106 ? -0.147 10.196 12.469 1.00 71.00 106 LEU A N 1
ATOM 783 C CA . LEU A 1 106 ? -0.348 9.944 13.890 1.00 71.00 106 LEU A CA 1
ATOM 784 C C . LEU A 1 106 ? -1.815 9.548 14.079 1.00 71.00 106 LEU A C 1
ATOM 786 O O . LEU A 1 106 ? -2.681 10.208 13.495 1.00 71.00 106 LEU A O 1
ATOM 790 N N . PRO A 1 107 ? -2.115 8.491 14.852 1.00 62.00 107 PRO A N 1
ATOM 791 C CA . PRO A 1 107 ? -3.493 8.123 15.114 1.00 62.00 107 PRO A CA 1
ATOM 792 C C . PRO A 1 107 ? -4.180 9.335 15.737 1.00 62.00 107 PRO A C 1
ATOM 794 O O . PRO A 1 107 ? -3.825 9.771 16.835 1.00 62.00 107 PRO A O 1
ATOM 797 N N . LEU A 1 108 ? -5.130 9.922 15.005 1.00 57.53 108 LEU A N 1
ATOM 798 C CA . LEU A 1 108 ? -6.021 10.911 15.587 1.00 57.53 108 LEU A CA 1
ATOM 799 C C . LEU A 1 108 ? -6.678 10.231 16.796 1.00 57.53 108 LEU A C 1
ATOM 801 O O . LEU A 1 108 ? -7.133 9.090 16.655 1.00 57.53 108 LEU A O 1
ATOM 805 N N . PRO A 1 109 ? -6.706 10.863 17.984 1.00 58.97 109 PRO A N 1
ATOM 806 C CA . PRO A 1 109 ? -7.459 10.315 19.098 1.00 58.97 109 PRO A CA 1
ATOM 807 C C . PRO A 1 109 ? -8.886 10.103 18.604 1.00 58.97 109 PRO A C 1
ATOM 809 O O . PRO A 1 109 ? -9.505 11.026 18.072 1.00 58.97 109 PRO A O 1
ATOM 812 N N . ILE A 1 110 ? -9.358 8.861 18.709 1.00 67.56 110 ILE A N 1
ATOM 813 C CA . ILE A 1 110 ? -10.704 8.461 18.302 1.00 67.56 110 ILE A CA 1
ATOM 814 C C . ILE A 1 110 ? -11.661 9.510 18.886 1.00 67.56 110 ILE A C 1
ATOM 816 O O . ILE A 1 110 ? -11.595 9.730 20.102 1.00 67.56 110 ILE A O 1
ATOM 820 N N . PRO A 1 111 ? -12.491 10.205 18.082 1.00 65.94 111 PRO A N 1
ATOM 821 C CA . PRO A 1 111 ? -13.451 11.142 18.644 1.00 65.94 111 PRO A CA 1
ATOM 822 C C . PRO A 1 111 ? -14.290 10.357 19.648 1.00 65.94 111 PRO A C 1
ATOM 824 O O . PRO A 1 111 ? -14.882 9.334 19.296 1.00 65.94 111 PRO A O 1
ATOM 827 N N . SER A 1 112 ? -14.262 10.773 20.918 1.00 64.62 112 SER A N 1
ATOM 828 C CA . SER A 1 112 ? -15.013 10.083 21.962 1.00 64.62 112 SER A CA 1
ATOM 829 C C . SER A 1 112 ? -16.468 9.992 21.507 1.00 64.62 112 SER A C 1
ATOM 831 O O . SER A 1 112 ? -17.001 11.022 21.072 1.00 64.62 112 SER A O 1
ATOM 833 N N . PRO A 1 113 ? -17.109 8.809 21.573 1.00 81.94 113 PRO A N 1
ATOM 834 C CA . PRO A 1 113 ? -18.510 8.695 21.205 1.00 81.94 113 PRO A CA 1
ATOM 835 C C . PRO A 1 113 ? -19.304 9.747 21.989 1.00 81.94 113 PRO A C 1
ATOM 837 O O . PRO A 1 113 ? -18.979 9.994 23.159 1.00 81.94 113 PRO A O 1
ATOM 840 N N . PRO A 1 114 ? -20.304 10.400 21.372 1.00 81.31 114 PRO A N 1
ATOM 841 C CA . PRO A 1 114 ? -21.137 11.344 22.098 1.00 81.31 114 PRO A CA 1
ATOM 842 C C . PRO A 1 114 ? -21.694 10.640 23.345 1.00 81.31 114 PRO A C 1
ATOM 844 O O . PRO A 1 114 ? -22.061 9.462 23.256 1.00 81.31 114 PRO A O 1
ATOM 847 N N . PRO A 1 115 ? -21.717 11.309 24.513 1.00 85.00 115 PRO A N 1
ATOM 848 C CA . PRO A 1 115 ? -22.213 10.697 25.735 1.00 85.00 115 PRO A CA 1
ATOM 849 C C . PRO A 1 115 ? -23.623 10.164 25.484 1.00 85.00 115 PRO A C 1
ATOM 851 O O . PRO A 1 115 ? -24.484 10.881 24.969 1.00 85.00 115 PRO A O 1
ATOM 854 N N . LEU A 1 116 ? -23.839 8.887 25.808 1.00 87.19 116 LEU A N 1
ATOM 855 C CA . LEU A 1 116 ? -25.158 8.278 25.692 1.00 87.19 116 LEU A CA 1
ATOM 856 C C . LEU A 1 116 ? -26.165 9.088 26.526 1.00 87.19 116 LEU A C 1
ATOM 858 O O . LEU A 1 116 ? -25.794 9.595 27.592 1.00 87.19 116 LEU A O 1
ATOM 862 N N . PRO A 1 117 ? -27.432 9.201 26.085 1.00 87.94 117 PRO A N 1
ATOM 863 C CA . PRO A 1 117 ? -28.480 9.803 26.896 1.00 87.94 117 PRO A CA 1
ATOM 864 C C . PRO A 1 117 ? -28.510 9.124 28.266 1.00 87.94 117 PRO A C 1
ATOM 866 O O . PRO A 1 117 ? -28.663 7.905 28.354 1.00 87.94 117 PRO A O 1
ATOM 869 N N . ILE A 1 118 ? -28.324 9.905 29.331 1.00 80.69 118 ILE A N 1
ATOM 870 C CA . ILE A 1 118 ? -28.365 9.390 30.700 1.00 80.69 118 ILE A CA 1
ATOM 871 C C . ILE A 1 118 ? -29.789 8.854 30.914 1.00 80.69 118 ILE A C 1
ATOM 873 O O . ILE A 1 118 ? -30.738 9.633 30.770 1.00 80.69 118 ILE A O 1
ATOM 877 N N . PRO A 1 119 ? -29.982 7.556 31.212 1.00 84.00 119 PRO A N 1
ATOM 878 C CA . PRO A 1 119 ? -31.311 7.054 31.516 1.00 84.00 119 PRO A CA 1
ATOM 879 C C . PRO A 1 119 ? -31.845 7.796 32.749 1.00 84.00 119 PRO A C 1
ATOM 881 O O . PRO A 1 119 ? -31.062 8.109 33.653 1.00 84.00 119 PRO A O 1
ATOM 884 N N . PRO A 1 120 ? -33.155 8.092 32.816 1.00 87.06 120 PRO A N 1
ATOM 885 C CA . PRO A 1 120 ? -33.734 8.679 34.014 1.00 87.06 120 PRO A CA 1
ATOM 886 C C . PRO A 1 120 ? -33.406 7.763 35.193 1.00 87.06 120 PRO A C 1
ATOM 888 O O . PRO A 1 120 ? -33.741 6.576 35.178 1.00 87.06 120 PRO A O 1
ATOM 891 N N . LEU A 1 121 ? -32.698 8.304 36.188 1.00 79.69 121 LEU A N 1
ATOM 892 C CA . LEU A 1 121 ? -32.414 7.559 37.405 1.00 79.69 121 LEU A CA 1
ATOM 893 C C . LEU A 1 121 ? -33.755 7.109 37.998 1.00 79.69 121 LEU A C 1
ATOM 895 O O . LEU A 1 121 ? -34.689 7.920 38.043 1.00 79.69 121 LEU A O 1
ATOM 899 N N . PRO A 1 122 ? -33.882 5.848 38.448 1.00 75.75 122 PRO A N 1
ATOM 900 C CA . PRO A 1 122 ? -35.059 5.461 39.202 1.00 75.75 122 PRO A CA 1
ATOM 901 C C . PRO A 1 122 ? -35.170 6.417 40.387 1.00 75.75 122 PRO A C 1
ATOM 903 O O . PRO A 1 122 ? -34.182 6.678 41.075 1.00 75.75 122 PRO A O 1
ATOM 906 N N . PHE A 1 123 ? -36.362 6.976 40.590 1.00 76.56 123 PHE A N 1
ATOM 907 C CA . PHE A 1 123 ? -36.657 7.790 41.757 1.00 76.56 123 PHE A CA 1
ATOM 908 C C . PHE A 1 123 ? -36.494 6.890 42.981 1.00 76.56 123 PHE A C 1
ATOM 910 O O . PHE A 1 123 ? -37.390 6.119 43.317 1.00 76.56 123 PHE A O 1
ATOM 917 N N . VAL A 1 124 ? -35.309 6.911 43.589 1.00 71.56 124 VAL A N 1
ATOM 918 C CA . VAL A 1 124 ? -35.059 6.184 44.826 1.00 71.56 124 VAL A CA 1
ATOM 919 C C . VAL A 1 124 ? -35.723 7.028 45.908 1.00 71.56 124 VAL A C 1
ATOM 921 O O . VAL A 1 124 ? -35.256 8.145 46.153 1.00 71.56 124 VAL A O 1
ATOM 924 N N . PRO A 1 125 ? -36.832 6.579 46.526 1.00 68.50 125 PRO A N 1
ATOM 925 C CA . PRO A 1 125 ? -37.351 7.283 47.682 1.00 68.50 125 PRO A CA 1
ATOM 92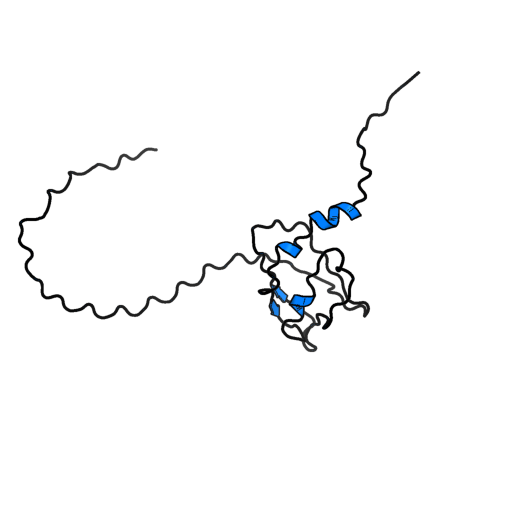6 C C . PRO A 1 125 ? -36.225 7.319 48.710 1.00 68.50 125 PRO A C 1
ATOM 928 O O . PRO A 1 125 ? -35.562 6.306 48.941 1.00 68.50 125 PRO A O 1
ATOM 931 N N . PHE A 1 126 ? -35.979 8.503 49.265 1.00 64.38 126 PHE A N 1
ATOM 932 C CA . PHE A 1 126 ? -34.988 8.738 50.306 1.00 64.38 126 PHE A CA 1
ATOM 933 C C . PHE A 1 126 ? -35.352 7.851 51.503 1.00 64.38 126 PHE A C 1
ATOM 935 O O . PHE A 1 126 ? -36.143 8.234 52.364 1.00 64.38 126 PHE A O 1
ATOM 942 N N . LEU A 1 127 ? -34.856 6.615 51.518 1.00 64.38 127 LEU A N 1
ATOM 943 C CA . LEU A 1 127 ? -34.994 5.746 52.668 1.00 64.38 127 LEU A CA 1
ATOM 944 C C . LEU A 1 127 ? -34.056 6.345 53.718 1.00 64.38 127 LEU A C 1
ATOM 946 O O . LEU A 1 127 ? -32.864 6.485 53.428 1.00 64.38 127 LEU A O 1
ATOM 950 N N . PRO A 1 128 ? -34.552 6.767 54.892 1.00 65.75 128 PRO A N 1
ATOM 951 C CA . PRO A 1 128 ? -33.683 7.313 55.918 1.00 65.75 128 PRO A CA 1
ATOM 952 C C . PRO A 1 128 ? -32.709 6.210 56.334 1.00 65.75 128 PRO A C 1
ATOM 954 O O . PRO A 1 128 ? -33.098 5.242 56.988 1.00 65.75 128 PRO A O 1
ATOM 957 N N . LEU A 1 129 ? -31.443 6.328 55.922 1.00 60.06 129 LEU A N 1
ATOM 958 C CA . LEU A 1 129 ? -30.399 5.487 56.486 1.00 60.06 129 LEU A CA 1
ATOM 959 C C . LEU A 1 129 ? -30.317 5.797 57.988 1.00 60.06 129 LEU A C 1
ATOM 961 O O . LEU A 1 129 ? -30.288 6.974 58.364 1.00 60.06 129 LEU A O 1
ATOM 965 N N . PRO A 1 130 ? -30.263 4.777 58.859 1.00 63.81 130 PRO A N 1
ATOM 966 C CA . PRO A 1 130 ? -30.011 5.004 60.269 1.00 63.81 130 PRO A CA 1
ATOM 967 C C . PRO A 1 130 ? -28.641 5.678 60.432 1.00 63.81 130 PRO A C 1
ATOM 969 O O . PRO A 1 130 ? -27.642 5.237 59.867 1.00 63.81 130 PRO A O 1
ATOM 972 N N . LEU A 1 131 ? -28.607 6.747 61.229 1.00 58.19 131 LEU A N 1
ATOM 973 C CA . LEU A 1 131 ? -27.451 7.598 61.561 1.00 58.19 131 LEU A CA 1
ATOM 974 C C . LEU A 1 131 ? -26.273 6.866 62.250 1.00 58.19 131 LEU A C 1
ATOM 976 O O . LEU A 1 131 ? -25.383 7.511 62.795 1.00 58.19 131 LEU A O 1
ATOM 980 N N . SER A 1 132 ? -26.244 5.534 62.261 1.00 60.12 132 SER A N 1
ATOM 981 C CA . SER A 1 132 ? -25.336 4.736 63.087 1.00 60.12 132 SER A CA 1
ATOM 982 C C . SER A 1 132 ? -24.089 4.201 62.375 1.00 60.12 132 SER A C 1
ATOM 984 O O . SER A 1 132 ? -23.290 3.538 63.032 1.00 60.12 132 SER A O 1
ATOM 986 N N . LEU A 1 133 ? -23.873 4.474 61.078 1.00 57.06 133 LEU A N 1
ATOM 987 C CA . LEU A 1 133 ? -22.726 3.909 60.342 1.00 57.06 133 LEU A CA 1
ATOM 988 C C . LEU A 1 133 ? -21.913 4.918 59.515 1.00 57.06 133 LEU A C 1
ATOM 990 O O . LEU A 1 133 ? -21.413 4.587 58.444 1.00 57.06 133 LEU A O 1
ATOM 994 N N . PHE A 1 134 ? -21.733 6.139 60.019 1.00 49.81 134 PHE A N 1
ATOM 995 C CA . PHE A 1 134 ? -20.627 6.981 59.556 1.00 49.81 134 PHE A CA 1
ATOM 996 C C . PHE A 1 134 ? -19.415 6.769 60.474 1.00 49.81 134 PHE A C 1
ATOM 998 O O . PHE A 1 134 ? -19.479 7.149 61.645 1.00 49.81 134 PHE A O 1
ATOM 1005 N N . PRO A 1 135 ? -18.311 6.166 59.993 1.00 57.41 135 PRO A N 1
ATOM 1006 C CA . PRO A 1 135 ? -17.052 6.227 60.719 1.00 57.41 135 PRO A CA 1
ATOM 1007 C C . PRO A 1 135 ? -16.595 7.695 60.815 1.00 57.41 135 PRO A C 1
ATOM 1009 O O . PRO A 1 135 ? -16.851 8.481 59.897 1.00 57.41 135 PRO A O 1
ATOM 1012 N N . PRO A 1 136 ? -15.931 8.091 61.914 1.00 60.81 136 PRO A N 1
ATOM 1013 C CA . PRO A 1 136 ? -15.430 9.448 62.071 1.00 60.81 136 PRO A CA 1
ATOM 1014 C C . PRO A 1 136 ? -14.447 9.782 60.943 1.00 60.81 136 PRO A C 1
ATOM 1016 O O . PRO A 1 136 ? -13.549 9.000 60.629 1.00 60.81 136 PRO A O 1
ATOM 1019 N N . PHE A 1 137 ? -14.635 10.958 60.343 1.00 50.19 137 PHE A N 1
ATOM 1020 C CA . PHE A 1 137 ? -13.716 11.559 59.380 1.00 50.19 137 PHE A CA 1
ATOM 1021 C C . PHE A 1 137 ? -12.269 11.480 59.898 1.00 50.19 137 PHE A C 1
ATOM 1023 O O . PHE A 1 137 ? -12.009 11.948 61.011 1.00 50.19 137 PHE A O 1
ATOM 1030 N N . PRO A 1 138 ? -11.302 10.959 59.121 1.00 54.94 138 PRO A N 1
ATOM 1031 C CA . PRO A 1 138 ? -9.904 11.162 59.450 1.00 54.94 138 PRO A CA 1
ATOM 1032 C C . PRO A 1 138 ? -9.565 12.645 59.260 1.00 54.94 138 PRO A C 1
ATOM 1034 O O . PRO A 1 138 ? -9.800 13.233 58.203 1.00 54.94 138 PRO A O 1
ATOM 1037 N N . SER A 1 139 ? -9.034 13.243 60.326 1.00 59.59 139 SER A N 1
ATOM 1038 C CA . SER A 1 139 ? -8.513 14.606 60.361 1.00 59.59 139 SER A 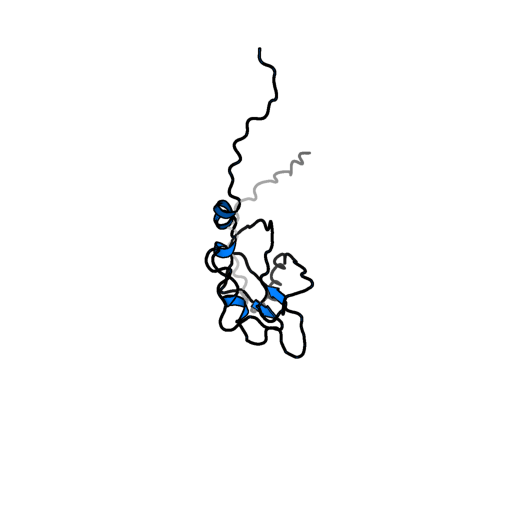CA 1
ATOM 1039 C C . SER A 1 139 ? -7.597 14.912 59.177 1.00 59.59 139 SER A C 1
ATOM 1041 O O . SER A 1 139 ? -6.756 14.107 58.781 1.00 59.59 139 SER A O 1
ATOM 1043 N N . ALA A 1 140 ? -7.758 16.132 58.671 1.00 59.50 140 ALA A N 1
ATOM 1044 C CA . ALA A 1 140 ? -6.978 16.783 57.632 1.00 59.50 140 ALA A CA 1
ATOM 1045 C C . ALA A 1 140 ? -5.484 16.406 57.619 1.00 59.50 140 ALA A C 1
ATOM 1047 O O . ALA A 1 140 ? -4.726 16.767 58.521 1.00 59.50 140 ALA A O 1
ATOM 1048 N N . VAL A 1 141 ? -5.038 15.782 56.528 1.00 60.41 141 VAL A N 1
ATOM 1049 C CA . VAL A 1 141 ? -3.625 15.777 56.141 1.00 60.41 141 VAL A CA 1
ATOM 1050 C C . VAL A 1 141 ? -3.389 17.016 55.280 1.00 60.41 141 VAL A C 1
ATOM 1052 O O . VAL A 1 141 ? -3.943 17.154 54.191 1.00 60.41 141 VAL A O 1
ATOM 1055 N N . ARG A 1 142 ? -2.592 17.951 55.809 1.00 60.47 142 ARG A N 1
ATOM 1056 C CA . ARG A 1 142 ? -2.096 19.131 55.089 1.00 60.47 142 ARG A CA 1
ATOM 1057 C C . ARG A 1 142 ? -1.334 18.692 53.830 1.00 60.47 142 ARG A C 1
ATOM 1059 O O . ARG A 1 142 ? -0.491 17.800 53.937 1.00 60.47 142 ARG A O 1
ATOM 1066 N N . PRO A 1 143 ? -1.529 19.346 52.675 1.00 49.84 143 PRO A N 1
ATOM 1067 C CA . PRO A 1 143 ? -0.661 19.136 51.529 1.00 49.84 143 PRO A CA 1
ATOM 1068 C C . PRO A 1 143 ? 0.706 19.763 51.829 1.00 49.84 143 PRO A C 1
AT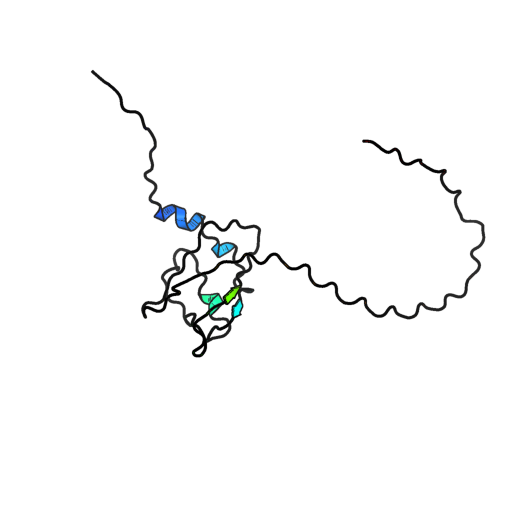OM 1070 O O . PRO A 1 143 ? 0.840 20.981 51.942 1.00 49.84 143 PRO A O 1
ATOM 1073 N N . HIS A 1 144 ? 1.731 18.927 51.980 1.00 48.56 144 HIS A N 1
ATOM 1074 C CA . HIS A 1 144 ? 3.110 19.387 51.892 1.00 48.56 144 HIS A CA 1
ATOM 1075 C C . HIS A 1 144 ? 3.431 19.617 50.414 1.00 48.56 144 HIS A C 1
ATOM 1077 O O . HIS A 1 144 ? 3.667 18.669 49.668 1.00 48.56 144 HIS A O 1
ATOM 1083 N N . LEU A 1 145 ? 3.452 20.889 50.008 1.00 45.59 145 LEU A N 1
ATOM 1084 C CA . LEU A 1 145 ? 4.264 21.327 48.878 1.00 45.59 145 LEU A CA 1
ATOM 1085 C C . LEU A 1 145 ? 5.707 20.865 49.134 1.00 45.59 145 LEU A C 1
ATOM 1087 O O . LEU A 1 145 ? 6.287 21.175 50.180 1.00 45.59 145 LEU A O 1
ATOM 1091 N N . ARG A 1 146 ? 6.282 20.143 48.175 1.00 48.22 146 ARG A N 1
ATOM 1092 C CA . ARG A 1 146 ? 7.729 20.096 47.977 1.00 48.22 146 ARG A CA 1
ATOM 1093 C C . ARG A 1 146 ? 8.035 20.744 46.633 1.00 48.22 146 ARG A C 1
ATOM 1095 O O . ARG A 1 146 ? 7.279 20.558 45.682 1.00 48.22 146 ARG A O 1
ATOM 1102 N N . CYS A 1 147 ? 9.089 21.552 46.661 1.00 46.28 147 CYS A N 1
ATOM 1103 C CA . CYS A 1 147 ? 9.740 22.191 45.528 1.00 46.28 147 CYS A CA 1
ATOM 1104 C C . CYS A 1 147 ? 10.210 21.175 44.486 1.00 46.28 147 CYS A C 1
ATOM 1106 O O . CYS A 1 147 ? 10.511 20.028 44.893 1.00 46.28 147 CYS A O 1
#

Secondary structure (DSSP, 8-state):
--------------HHHHGGGG-GGGGB-TTT-EEESBSSTTGGGGG---GGGTTSPPSSPP-B-SS----EEE--BSS------------TTS---S---------PPPPPPPPPPPPPPP--------TT--PPPPP--------

Organism: NCBI:txid63592

Sequence (147 aa):
MASGGCCGHDHDCDAEDCAPQWSLYKYIDTSQVSCLNEEVAGSCRGVFKAWHQRTEPTTPPLKSNDDDCELLLHIPFTGDVKLSSICVVGGDDGSAPAKMRACVTLPLPIPSPPPLPIPPLPFVPFLPLPLSLFPPFPSAVRPHLRC

Radius of gyration: 31.02 Å; chains: 1; bounding box: 100×35×83 Å

Foldseek 3Di:
DDDDDDDDDDPPPPVVVCVQVQDLLVFWPLVPKFKPQWPDGSQVSQCRDRPVCNPPAGVVHTAGHPVDRDMDIDIDTNDDDDDDDDDFDDDPVPDDDPDDDDDDDDPDPDPPPDDDPDPPDPPDPPDPDPPPDDDDDDDDDDDDDDD

InterPro domains:
  IPR008979 Galactose-binding-like domain superfamily [SSF49785] (10-102)
  IPR010400 PITH domain [PF06201] (16-101)
  IPR010400 PITH domain [PS51532] (13-147)
  IPR037047 PITH domain superfamily [G3DSA:2.60.120.470] (11-107)
  IPR045099 PITH domain-containing protein 1-like [PTHR12175] (10-102)

pLDDT: mean 75.35, std 16.36, range [34.41, 92.94]